Protein AF-H1VJK7-F1 (afdb_monomer)

Solvent-accessible surface area (backbone atoms only — not comparable to full-atom values): 4635 Å² total; per-residue (Å²): 140,86,82,92,79,91,74,90,54,63,100,80,78,60,74,81,87,72,80,56,63,78,79,70,68,75,74,79,93,60,53,72,67,27,60,73,69,38,31,48,92,92,44,70,61,81,64,99,38,76,65,58,51,50,51,55,58,48,49,55,58,53,53,62,75,75,108

Structure (mmCIF, N/CA/C/O backbone):
data_AF-H1VJK7-F1
#
_entry.id   AF-H1VJK7-F1
#
loop_
_atom_site.group_PDB
_atom_site.id
_atom_site.type_symbol
_atom_site.label_atom_id
_atom_site.label_alt_id
_atom_site.label_comp_id
_atom_site.label_asym_id
_atom_site.label_entity_id
_atom_site.label_seq_id
_atom_site.pdbx_PDB_ins_code
_atom_site.Cartn_x
_atom_site.Cartn_y
_atom_site.Cartn_z
_atom_site.occupancy
_atom_site.B_iso_or_equiv
_atom_site.auth_seq_id
_atom_site.auth_comp_id
_atom_site.auth_asym_id
_atom_site.auth_atom_id
_atom_site.pdbx_PDB_model_num
ATOM 1 N N . TYR A 1 1 ? 10.263 19.313 0.054 1.00 42.84 1 TYR A N 1
ATOM 2 C CA . TYR A 1 1 ? 11.488 18.498 -0.027 1.00 42.84 1 TYR A CA 1
ATOM 3 C C . TYR A 1 1 ? 11.807 18.294 -1.494 1.00 42.84 1 TYR A C 1
ATOM 5 O O . TYR A 1 1 ? 10.881 18.038 -2.250 1.00 42.84 1 TYR A O 1
ATOM 13 N N . THR A 1 2 ? 13.0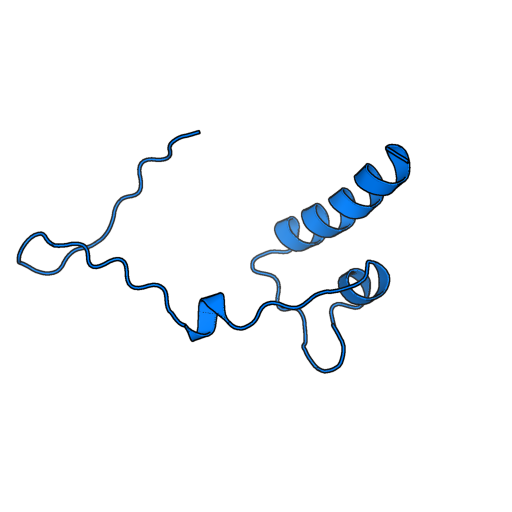70 18.450 -1.882 1.00 47.34 2 THR A N 1
ATOM 14 C CA . THR A 1 2 ? 13.557 18.219 -3.250 1.00 47.34 2 THR A CA 1
ATOM 15 C C . THR A 1 2 ? 14.644 17.162 -3.153 1.00 47.34 2 THR A C 1
ATOM 17 O O . THR A 1 2 ? 15.559 17.318 -2.346 1.00 47.34 2 THR A O 1
ATOM 20 N N . TYR A 1 3 ? 14.528 16.094 -3.936 1.00 48.19 3 TYR A N 1
ATOM 21 C CA . TYR A 1 3 ? 15.510 15.017 -3.993 1.00 48.19 3 TYR A CA 1
ATOM 22 C C . TYR A 1 3 ? 16.157 15.034 -5.378 1.00 48.19 3 TYR A C 1
ATOM 24 O O . TYR A 1 3 ? 15.454 15.135 -6.381 1.00 48.19 3 TYR A O 1
ATOM 32 N N . LEU A 1 4 ? 17.489 14.992 -5.426 1.00 61.06 4 LEU A N 1
ATOM 33 C CA . LEU A 1 4 ? 18.238 14.800 -6.667 1.00 61.06 4 LEU A CA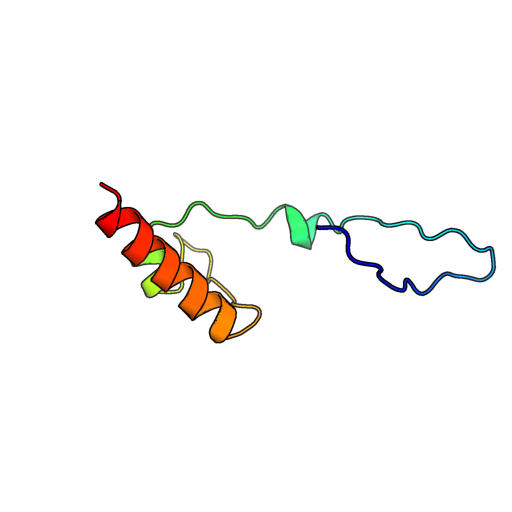 1
ATOM 34 C C . LEU A 1 4 ? 18.292 13.300 -6.950 1.00 61.06 4 LEU A C 1
ATOM 36 O O . LEU A 1 4 ? 18.709 12.535 -6.082 1.00 61.06 4 LEU A O 1
ATOM 40 N N . VAL A 1 5 ? 17.851 12.898 -8.138 1.00 70.31 5 VAL A N 1
ATOM 41 C CA . VAL A 1 5 ? 17.849 11.503 -8.587 1.00 70.31 5 VAL A CA 1
ATOM 42 C C . VAL A 1 5 ? 18.665 11.423 -9.869 1.00 70.31 5 VAL A C 1
ATOM 44 O O . VAL A 1 5 ? 18.525 12.274 -10.748 1.00 70.31 5 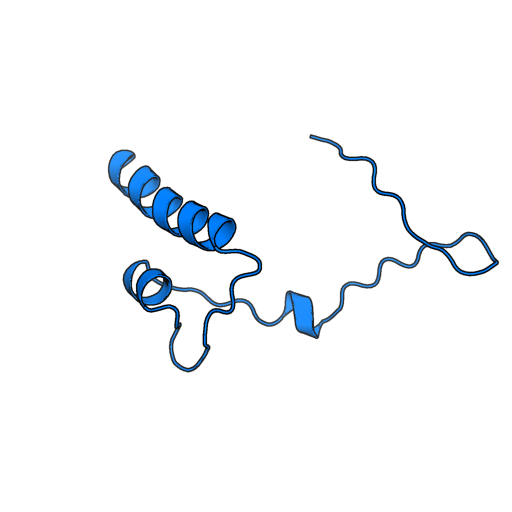VAL A O 1
ATOM 47 N N . GLU A 1 6 ? 19.543 10.429 -9.943 1.00 66.56 6 GLU A N 1
ATOM 48 C CA . GLU A 1 6 ? 20.330 10.125 -11.134 1.00 66.56 6 GLU A CA 1
ATOM 49 C C . GLU A 1 6 ? 1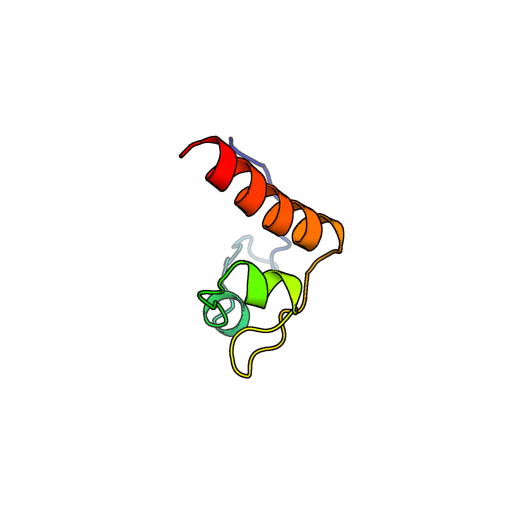9.502 9.230 -12.062 1.00 66.56 6 GLU A C 1
ATOM 51 O O . GLU A 1 6 ? 18.916 8.243 -11.620 1.00 66.56 6 GLU A O 1
ATOM 56 N N . VAL A 1 7 ? 19.415 9.612 -13.334 1.00 69.81 7 VAL A N 1
ATOM 57 C CA . VAL A 1 7 ? 18.677 8.884 -14.371 1.00 69.81 7 VAL A CA 1
ATOM 58 C C . VAL A 1 7 ? 19.657 8.463 -15.457 1.00 69.81 7 VAL A C 1
ATOM 60 O O . VAL A 1 7 ? 20.360 9.302 -16.022 1.00 69.81 7 VAL A O 1
ATOM 63 N N . GLU A 1 8 ? 19.721 7.163 -15.741 1.00 67.06 8 GLU A N 1
ATOM 64 C CA . GLU A 1 8 ? 20.492 6.649 -16.873 1.00 67.06 8 GLU A CA 1
ATOM 65 C C . GLU A 1 8 ? 19.814 7.102 -18.176 1.00 67.06 8 GLU A C 1
ATOM 67 O O . GLU A 1 8 ? 18.607 6.945 -18.350 1.00 67.06 8 GLU A O 1
ATOM 72 N N . THR A 1 9 ? 20.577 7.720 -19.083 1.00 67.00 9 THR A N 1
ATOM 73 C CA . THR A 1 9 ? 20.066 8.218 -20.372 1.00 67.00 9 THR A CA 1
ATOM 74 C C . THR A 1 9 ? 20.762 7.512 -21.524 1.00 67.00 9 THR A C 1
ATOM 76 O O . THR A 1 9 ? 21.950 7.198 -21.440 1.00 67.00 9 THR A O 1
ATOM 79 N N . GLU A 1 10 ? 20.041 7.285 -22.622 1.00 65.69 10 GLU A N 1
ATOM 80 C CA . GLU A 1 10 ? 20.660 6.839 -23.870 1.00 65.69 10 GLU A CA 1
ATOM 81 C C . GLU A 1 10 ? 21.533 7.954 -24.480 1.00 65.69 10 GLU A C 1
ATOM 83 O O . GLU A 1 10 ? 21.400 9.141 -24.151 1.00 65.69 10 GLU A O 1
ATOM 88 N N . ALA A 1 11 ? 22.458 7.576 -25.373 1.00 58.53 11 ALA A N 1
ATOM 89 C CA . ALA A 1 11 ? 23.417 8.485 -26.004 1.00 58.53 11 ALA A CA 1
ATOM 90 C C . ALA A 1 11 ? 22.701 9.625 -26.760 1.00 58.53 11 ALA A C 1
ATOM 92 O O . ALA A 1 11 ? 22.278 9.471 -27.903 1.00 58.53 11 ALA A O 1
ATOM 93 N N . GLY A 1 12 ? 22.559 10.777 -26.101 1.00 65.12 12 GLY A N 1
ATOM 94 C CA . GLY A 1 12 ? 21.747 11.897 -26.587 1.00 65.12 12 GLY A CA 1
ATOM 95 C C . GLY A 1 12 ? 21.204 12.817 -25.490 1.00 65.12 12 GLY A C 1
ATOM 96 O O . GLY A 1 12 ? 20.745 13.913 -25.799 1.00 65.12 12 GLY A O 1
ATOM 97 N N . GLY A 1 13 ? 21.305 12.424 -24.212 1.00 60.53 13 GLY A N 1
ATOM 98 C CA . GLY A 1 13 ? 21.137 13.333 -23.069 1.00 60.53 13 GLY A CA 1
ATOM 99 C C . GLY A 1 13 ? 19.693 13.724 -22.745 1.00 60.53 13 GLY A C 1
ATOM 100 O O . GLY A 1 13 ? 19.474 14.674 -21.994 1.00 60.53 13 GLY A O 1
ATOM 101 N N . ARG A 1 14 ? 18.703 13.009 -23.289 1.00 63.12 14 ARG A N 1
ATOM 102 C CA . ARG A 1 14 ? 17.294 13.184 -22.932 1.00 63.12 14 ARG A CA 1
ATOM 103 C C . ARG A 1 14 ? 16.859 12.042 -22.017 1.00 63.12 14 ARG A C 1
ATOM 105 O O . ARG A 1 14 ? 16.838 10.891 -22.432 1.00 63.12 14 ARG A O 1
ATOM 112 N N . ALA A 1 15 ? 16.526 12.378 -20.775 1.00 64.88 15 ALA A N 1
ATOM 113 C CA . ALA A 1 15 ? 15.828 11.474 -19.871 1.00 64.88 15 ALA A CA 1
ATOM 114 C C . ALA A 1 15 ? 14.328 11.568 -20.172 1.00 64.88 15 ALA A C 1
ATOM 116 O O . ALA A 1 15 ? 13.673 12.527 -19.761 1.00 64.88 15 ALA A O 1
ATOM 117 N N . ASP A 1 16 ? 13.791 10.611 -20.924 1.00 64.62 16 ASP A N 1
ATOM 118 C CA . ASP A 1 16 ? 12.346 10.477 -21.076 1.00 64.62 16 ASP A CA 1
ATOM 119 C C . ASP A 1 16 ? 11.809 9.703 -19.866 1.00 64.62 16 ASP A C 1
ATOM 121 O O . ASP A 1 16 ? 11.853 8.478 -19.805 1.00 64.62 16 ASP A O 1
ATOM 125 N N . VAL A 1 17 ? 11.336 10.445 -18.861 1.00 66.56 17 VAL A N 1
ATOM 126 C CA . VAL A 1 17 ? 10.635 9.873 -17.705 1.00 66.56 17 VAL A CA 1
ATOM 127 C C . VAL A 1 17 ? 9.227 9.505 -18.163 1.00 66.56 17 VAL A C 1
ATOM 129 O O . VAL A 1 17 ? 8.306 10.322 -18.107 1.00 66.56 17 VAL A O 1
ATOM 132 N N . VAL A 1 18 ? 9.079 8.290 -18.685 1.00 64.25 18 VAL A N 1
ATOM 133 C CA . VAL A 1 18 ? 7.776 7.713 -19.012 1.00 64.25 18 VAL A CA 1
ATOM 134 C C . VAL A 1 18 ? 7.308 6.936 -17.796 1.00 64.25 18 VAL A C 1
ATOM 136 O O . VAL A 1 18 ? 7.964 6.002 -17.349 1.00 64.25 18 VAL A O 1
ATOM 139 N N . VAL A 1 19 ? 6.181 7.366 -17.247 1.00 60.16 19 VAL A N 1
ATOM 140 C CA . VAL A 1 19 ? 5.481 6.622 -16.209 1.00 60.16 19 VAL A CA 1
ATOM 141 C C . VAL A 1 19 ? 4.892 5.370 -16.851 1.00 60.16 19 VAL A C 1
ATOM 143 O O . VAL A 1 19 ? 4.109 5.499 -17.794 1.00 60.16 19 VAL A O 1
ATOM 146 N N . ASP A 1 20 ? 5.271 4.190 -16.366 1.00 59.34 20 ASP A N 1
ATOM 147 C CA . ASP A 1 20 ? 4.678 2.930 -16.808 1.00 59.34 20 ASP A CA 1
ATOM 148 C C . ASP A 1 20 ? 3.187 2.902 -16.402 1.00 59.34 20 ASP A C 1
ATOM 150 O O . ASP A 1 20 ? 2.877 3.002 -15.207 1.00 59.34 20 ASP A O 1
ATOM 154 N N . PRO A 1 21 ? 2.244 2.814 -17.361 1.00 59.97 21 PRO A N 1
ATOM 155 C CA . PRO A 1 21 ? 0.818 2.743 -17.058 1.00 59.97 21 PRO A CA 1
ATOM 156 C C . PRO A 1 21 ? 0.465 1.549 -16.165 1.00 59.97 21 PRO A C 1
ATOM 158 O O . PRO A 1 21 ? -0.400 1.681 -15.304 1.00 59.97 21 PRO A O 1
ATOM 161 N N . GLU A 1 22 ? 1.155 0.411 -16.302 1.00 62.53 22 GLU A N 1
ATOM 162 C CA . GLU A 1 22 ? 0.901 -0.766 -15.462 1.00 62.53 22 GLU A CA 1
ATOM 163 C C . GLU A 1 22 ? 1.279 -0.504 -13.994 1.00 62.53 22 GLU A C 1
ATOM 165 O O . GLU A 1 22 ? 0.596 -0.978 -13.084 1.00 62.53 22 GLU A O 1
ATOM 170 N N . GLU A 1 23 ? 2.308 0.314 -13.748 1.00 55.38 23 GLU A N 1
ATOM 171 C CA . GLU A 1 23 ? 2.754 0.683 -12.398 1.00 55.38 23 GLU A CA 1
ATOM 172 C C . GLU A 1 23 ? 1.827 1.726 -11.739 1.00 55.38 23 GLU A C 1
ATOM 174 O O . GLU A 1 23 ? 1.659 1.739 -10.519 1.00 55.38 23 GLU A O 1
ATOM 179 N N . HIS A 1 24 ? 1.170 2.584 -12.528 1.00 58.16 24 HIS A N 1
ATOM 180 C CA . HIS A 1 24 ? 0.335 3.678 -12.015 1.00 58.16 24 HIS A CA 1
ATOM 181 C C . HIS A 1 24 ? -1.177 3.426 -12.029 1.00 58.16 24 HIS A C 1
ATOM 183 O O . HIS A 1 24 ? -1.908 4.146 -11.345 1.00 58.16 24 HIS A O 1
ATOM 189 N N . GLU A 1 25 ? -1.670 2.438 -12.773 1.00 61.50 25 GLU A N 1
ATOM 190 C CA . GLU A 1 25 ? -3.110 2.170 -12.901 1.00 61.50 25 GLU A CA 1
ATOM 191 C C . GLU A 1 25 ? -3.628 1.105 -11.917 1.00 61.50 25 GLU A C 1
ATOM 193 O O . GLU A 1 25 ? -4.836 0.990 -11.713 1.00 61.50 25 GLU A O 1
ATOM 198 N N . ALA A 1 26 ? -2.743 0.376 -11.230 1.00 74.12 26 ALA A N 1
ATOM 199 C CA . ALA A 1 26 ? -3.100 -0.711 -10.312 1.00 74.12 26 ALA A CA 1
ATOM 200 C C . ALA A 1 26 ? -3.329 -0.266 -8.847 1.00 74.12 26 ALA A C 1
ATOM 202 O O . ALA A 1 26 ? -3.014 -0.997 -7.906 1.00 74.12 26 ALA A O 1
ATOM 203 N N . PHE A 1 27 ? -3.873 0.934 -8.618 1.00 81.25 27 PHE A N 1
ATOM 204 C CA . PHE A 1 27 ? -4.188 1.402 -7.263 1.00 81.25 27 PHE A CA 1
ATOM 205 C C . PHE A 1 27 ? -5.578 0.940 -6.801 1.00 81.25 27 PHE A C 1
ATOM 207 O O . PHE A 1 27 ? -6.543 0.911 -7.564 1.00 81.25 27 PHE A O 1
ATOM 214 N N . VAL A 1 28 ? -5.700 0.625 -5.510 1.00 88.69 28 VAL A N 1
ATOM 215 C CA . VAL A 1 28 ? -6.963 0.217 -4.882 1.00 88.69 28 VAL A CA 1
ATOM 216 C C . VAL A 1 28 ? -7.289 1.086 -3.674 1.00 88.69 28 VAL A C 1
ATOM 218 O O . VAL A 1 28 ? -6.404 1.586 -2.979 1.00 88.69 28 VAL A O 1
ATOM 221 N N . TRP A 1 29 ? -8.580 1.236 -3.395 1.00 91.94 29 TRP A N 1
ATOM 222 C CA . TRP A 1 29 ? -9.068 1.842 -2.160 1.00 91.94 29 TRP A CA 1
ATOM 223 C C . TRP A 1 29 ? -9.340 0.741 -1.141 1.00 91.94 29 TRP A C 1
ATOM 225 O O . TRP A 1 29 ? -10.404 0.132 -1.169 1.00 91.94 29 TRP A O 1
ATOM 235 N N . ALA A 1 30 ? -8.376 0.490 -0.259 1.00 92.25 30 ALA A N 1
ATOM 236 C CA . ALA A 1 30 ? -8.489 -0.532 0.775 1.00 92.25 30 ALA A CA 1
ATOM 237 C C . ALA A 1 30 ? -8.915 0.065 2.122 1.00 92.25 30 ALA A C 1
ATOM 239 O O . ALA A 1 30 ? -8.428 1.116 2.553 1.00 92.25 30 ALA A O 1
ATOM 240 N N . THR A 1 31 ? -9.793 -0.645 2.822 1.00 93.94 31 THR A N 1
ATOM 241 C CA . THR A 1 31 ? -10.043 -0.436 4.251 1.00 93.94 31 THR A CA 1
ATOM 242 C C . THR A 1 31 ? -8.859 -0.919 5.097 1.00 93.94 31 THR A C 1
ATOM 244 O O . THR A 1 31 ? -7.968 -1.622 4.621 1.00 93.94 31 THR A O 1
ATOM 247 N N . GLU A 1 32 ? -8.837 -0.565 6.386 1.00 94.25 32 GLU A N 1
ATOM 248 C CA . GLU A 1 32 ? -7.794 -1.046 7.303 1.00 94.25 32 GLU A CA 1
ATOM 249 C C . GLU A 1 32 ? -7.786 -2.577 7.424 1.00 94.25 32 GLU A C 1
ATOM 251 O O . GLU A 1 32 ? -6.716 -3.184 7.458 1.00 94.25 32 GLU A O 1
ATOM 256 N N . ASP A 1 33 ? -8.963 -3.205 7.462 1.00 95.38 33 ASP A N 1
ATOM 257 C CA . ASP A 1 33 ? -9.084 -4.661 7.564 1.00 95.38 33 ASP A CA 1
ATOM 258 C C . ASP A 1 33 ? -8.561 -5.352 6.298 1.00 95.38 33 ASP A C 1
ATOM 260 O O . ASP A 1 33 ? -7.841 -6.345 6.389 1.00 95.38 33 ASP A O 1
ATOM 264 N N . GLU A 1 34 ? -8.834 -4.784 5.122 1.00 95.44 34 GLU A N 1
ATOM 265 C CA . GLU A 1 34 ? -8.297 -5.250 3.836 1.00 95.44 34 GLU A CA 1
ATOM 266 C C . GLU A 1 34 ? -6.774 -5.083 3.751 1.00 95.44 34 GLU A C 1
ATOM 268 O O . GLU A 1 34 ? -6.057 -6.016 3.376 1.00 95.44 34 GLU A O 1
ATOM 273 N N . ALA A 1 35 ? -6.249 -3.936 4.196 1.00 93.94 35 ALA A N 1
ATOM 274 C CA . ALA A 1 35 ? -4.810 -3.700 4.277 1.00 93.94 35 ALA A CA 1
ATOM 275 C C . ALA A 1 35 ? -4.116 -4.694 5.228 1.00 93.94 35 ALA A C 1
ATOM 277 O O . ALA A 1 35 ? -3.037 -5.205 4.917 1.00 93.94 35 ALA A O 1
ATOM 278 N N . ARG A 1 36 ? -4.742 -5.030 6.367 1.00 93.75 36 ARG A N 1
ATOM 279 C CA . ARG A 1 36 ? -4.240 -6.057 7.301 1.00 93.75 36 ARG A CA 1
ATOM 280 C C . ARG A 1 36 ? -4.312 -7.462 6.711 1.00 93.75 36 ARG A C 1
ATOM 282 O O . ARG A 1 36 ? -3.372 -8.235 6.900 1.00 93.75 36 ARG A O 1
ATOM 289 N N . ALA A 1 37 ? -5.395 -7.772 6.001 1.00 94.12 37 ALA A N 1
ATOM 290 C CA . ALA A 1 37 ? -5.601 -9.045 5.316 1.00 94.12 37 ALA A CA 1
ATOM 291 C C . ALA A 1 37 ? -4.694 -9.226 4.087 1.00 94.12 37 ALA A C 1
ATOM 293 O O . ALA A 1 37 ? -4.586 -10.339 3.577 1.00 94.12 37 ALA A O 1
ATOM 294 N N . GLY A 1 38 ? -4.042 -8.156 3.616 1.00 93.31 38 GLY A N 1
ATOM 295 C CA . GLY A 1 38 ? -3.161 -8.189 2.449 1.00 93.31 38 GLY A CA 1
ATOM 296 C C . GLY A 1 38 ? -3.915 -8.347 1.128 1.00 93.31 38 GLY A C 1
ATOM 297 O O . GLY A 1 38 ? -3.340 -8.824 0.153 1.00 93.31 38 GLY A O 1
ATOM 298 N N . ARG A 1 39 ? -5.202 -7.986 1.085 1.00 94.25 39 ARG A N 1
ATOM 299 C CA . ARG A 1 39 ? -6.033 -8.067 -0.123 1.00 94.25 39 ARG A CA 1
ATOM 300 C C . ARG A 1 39 ? -7.144 -7.026 -0.111 1.00 94.25 39 ARG A C 1
ATOM 302 O O . ARG A 1 39 ? -7.715 -6.760 0.939 1.00 94.25 39 ARG A O 1
ATOM 309 N N . CYS A 1 40 ? -7.495 -6.514 -1.284 1.00 94.38 40 CYS A N 1
ATOM 310 C CA . CYS A 1 40 ? -8.626 -5.616 -1.508 1.00 94.38 40 CYS A CA 1
ATOM 311 C C . CYS A 1 40 ? -9.512 -6.217 -2.605 1.00 94.38 40 CYS A C 1
ATOM 313 O O . CYS A 1 40 ? -9.127 -6.241 -3.775 1.00 94.38 40 CYS A O 1
ATOM 315 N N . GLY A 1 41 ? -10.671 -6.766 -2.231 1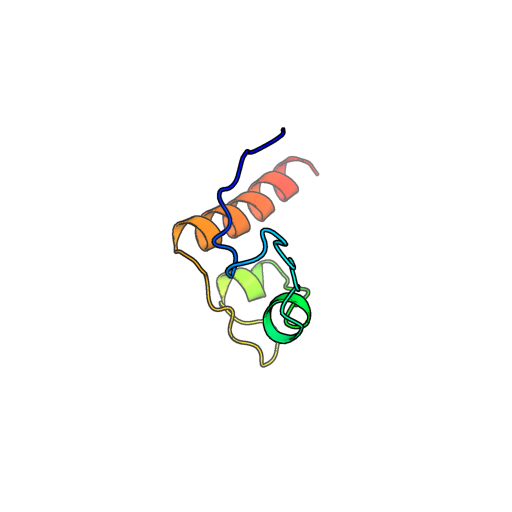.00 91.31 41 GLY A N 1
ATOM 316 C CA . GLY A 1 41 ? -11.461 -7.604 -3.140 1.00 91.31 41 GLY A CA 1
ATOM 317 C C . GLY A 1 41 ? -10.650 -8.802 -3.650 1.00 91.31 41 GLY A C 1
ATOM 318 O O . GLY A 1 41 ? -10.228 -9.648 -2.853 1.00 91.31 41 GLY A O 1
ATOM 319 N N . ASP A 1 42 ? -10.429 -8.852 -4.964 1.00 92.19 42 ASP A N 1
ATOM 320 C CA . ASP A 1 42 ? -9.656 -9.896 -5.653 1.00 92.19 42 ASP A CA 1
ATOM 321 C C . ASP A 1 42 ? -8.187 -9.510 -5.902 1.00 92.19 42 ASP A C 1
ATOM 323 O O . ASP A 1 42 ? -7.413 -10.313 -6.420 1.00 92.19 42 ASP A O 1
ATOM 327 N N . VAL A 1 43 ? -7.779 -8.298 -5.510 1.00 90.38 43 VAL A N 1
ATOM 328 C CA . V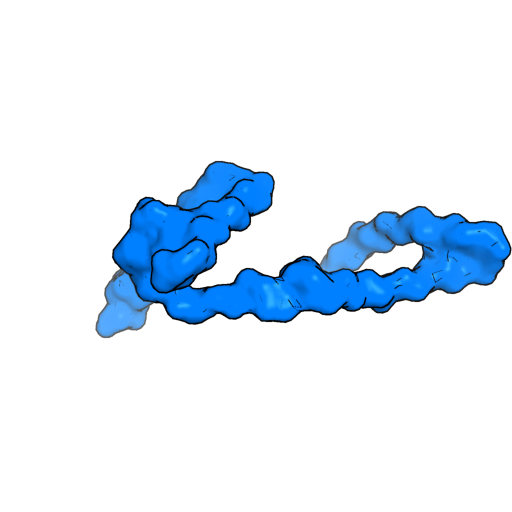AL A 1 43 ? -6.400 -7.820 -5.653 1.00 90.38 43 VAL A CA 1
ATOM 329 C C . VAL A 1 43 ? -5.597 -8.206 -4.416 1.00 90.38 43 VAL A C 1
ATOM 331 O O . VAL A 1 43 ? -5.956 -7.834 -3.297 1.00 90.38 43 VAL A O 1
ATOM 334 N N . VAL A 1 44 ? -4.497 -8.934 -4.609 1.00 92.69 44 VAL A N 1
ATOM 335 C CA . VAL A 1 44 ? -3.504 -9.192 -3.557 1.00 92.69 44 VAL A CA 1
ATOM 336 C C . VAL A 1 44 ? -2.597 -7.972 -3.442 1.00 92.69 44 VAL A C 1
ATOM 338 O O . VAL A 1 44 ? -2.071 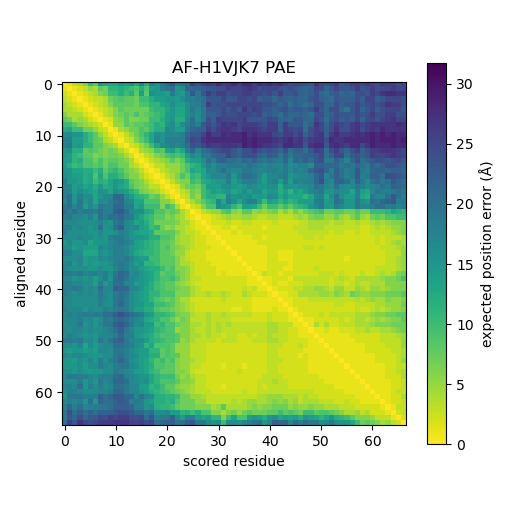-7.496 -4.443 1.00 92.69 44 VAL A O 1
ATOM 341 N N . LEU A 1 45 ? -2.428 -7.460 -2.224 1.00 91.12 45 LEU A N 1
ATOM 342 C CA . LEU A 1 45 ? -1.547 -6.328 -1.959 1.00 91.12 45 LEU A CA 1
ATOM 343 C C . LEU A 1 45 ? -0.113 -6.843 -1.850 1.00 91.12 45 LEU A C 1
ATOM 345 O O . LEU A 1 45 ? 0.285 -7.343 -0.794 1.00 91.12 45 LEU A O 1
ATOM 349 N N . ASP A 1 46 ? 0.636 -6.740 -2.947 1.00 88.50 46 ASP A N 1
ATOM 350 C CA . ASP A 1 46 ? 2.072 -6.993 -2.939 1.00 88.50 46 ASP A CA 1
ATOM 351 C C . ASP A 1 46 ? 2.809 -5.747 -2.440 1.00 88.50 46 ASP A C 1
ATOM 353 O O . ASP A 1 46 ? 2.626 -4.641 -2.953 1.00 88.50 46 ASP A O 1
ATOM 357 N N . TRP A 1 47 ? 3.595 -5.911 -1.380 1.00 87.62 47 TRP A N 1
ATOM 358 C CA . TRP A 1 47 ? 4.259 -4.797 -0.711 1.00 87.62 47 TRP A CA 1
ATOM 359 C C . TRP A 1 47 ? 5.694 -4.698 -1.199 1.00 87.62 47 TRP A C 1
ATOM 361 O O . TRP A 1 47 ? 6.445 -5.667 -1.135 1.00 87.62 47 TRP A O 1
ATOM 371 N N . THR A 1 48 ? 6.126 -3.493 -1.567 1.00 85.69 48 THR A N 1
ATOM 372 C CA . THR A 1 48 ? 7.515 -3.235 -1.971 1.00 85.69 48 THR A CA 1
ATOM 373 C C . THR A 1 48 ? 8.505 -3.605 -0.857 1.00 85.69 48 THR A C 1
ATOM 375 O O . THR A 1 48 ? 9.642 -3.986 -1.119 1.00 85.69 48 THR A O 1
ATOM 378 N N . SER A 1 49 ? 8.091 -3.483 0.410 1.00 89.56 49 SER A N 1
ATOM 379 C CA . SER A 1 49 ? 8.836 -3.985 1.570 1.00 89.56 49 SER A CA 1
ATOM 380 C C . SER A 1 49 ? 7.924 -4.178 2.784 1.00 89.56 49 SER A C 1
ATOM 382 O O . SER A 1 49 ? 6.884 -3.530 2.903 1.00 89.56 49 SER A O 1
ATOM 384 N N . GLU A 1 50 ? 8.354 -4.990 3.754 1.00 91.88 50 GLU A N 1
ATOM 385 C CA . GLU A 1 50 ? 7.613 -5.147 5.018 1.00 91.88 50 GLU A CA 1
ATOM 386 C C . GLU A 1 50 ? 7.504 -3.821 5.793 1.00 91.88 50 GLU A C 1
ATOM 388 O O . GLU A 1 50 ? 6.489 -3.548 6.428 1.00 91.88 50 GLU A O 1
ATOM 393 N N . ASN A 1 51 ? 8.512 -2.947 5.695 1.00 94.44 51 ASN A N 1
ATOM 394 C CA . ASN A 1 51 ? 8.464 -1.628 6.330 1.00 94.44 51 ASN A CA 1
ATOM 395 C C . ASN A 1 51 ? 7.343 -0.761 5.746 1.00 94.44 51 ASN A C 1
ATOM 397 O O . ASN A 1 51 ? 6.608 -0.135 6.504 1.00 94.44 51 ASN A O 1
ATOM 401 N N . GLN A 1 52 ? 7.161 -0.782 4.421 1.00 92.12 52 GLN A N 1
ATOM 402 C CA . GLN A 1 52 ? 6.070 -0.063 3.759 1.00 92.12 52 GLN A CA 1
ATOM 403 C C . GLN A 1 52 ? 4.705 -0.547 4.268 1.00 92.12 52 GLN A C 1
ATOM 405 O O . GLN A 1 52 ? 3.849 0.271 4.608 1.00 92.12 52 GLN A O 1
ATOM 410 N N . ARG A 1 53 ? 4.521 -1.867 4.396 1.00 93.69 53 ARG A N 1
ATOM 411 C CA . ARG A 1 53 ? 3.305 -2.453 4.974 1.00 93.69 53 ARG A CA 1
ATOM 412 C C . ARG A 1 53 ? 3.060 -1.952 6.399 1.00 93.69 53 ARG A C 1
ATOM 414 O O . ARG A 1 53 ? 1.956 -1.514 6.724 1.00 93.69 53 ARG A O 1
ATOM 421 N N . LEU A 1 54 ? 4.082 -1.998 7.254 1.00 95.38 54 LEU A N 1
ATOM 422 C CA . LEU A 1 54 ? 3.984 -1.542 8.644 1.00 95.38 54 LEU A CA 1
ATOM 423 C C . LEU A 1 54 ? 3.669 -0.046 8.744 1.00 95.38 54 LEU A C 1
ATOM 425 O O . LEU A 1 54 ? 2.861 0.349 9.588 1.00 95.38 54 LEU A O 1
ATOM 429 N N . ASP A 1 55 ? 4.260 0.778 7.881 1.00 95.12 55 ASP A N 1
ATOM 430 C CA . ASP A 1 55 ? 4.008 2.218 7.839 1.00 95.12 55 ASP A CA 1
ATOM 431 C C . ASP A 1 55 ? 2.556 2.529 7.455 1.00 95.12 55 ASP A C 1
ATOM 433 O O . ASP A 1 55 ? 1.915 3.361 8.106 1.00 95.12 55 ASP A O 1
ATOM 437 N N . VAL A 1 56 ? 1.994 1.811 6.475 1.00 93.56 56 VAL A N 1
ATOM 438 C CA . VAL A 1 56 ? 0.576 1.937 6.100 1.00 93.56 56 VAL A CA 1
ATOM 439 C C . VAL A 1 56 ? -0.340 1.557 7.264 1.00 93.56 56 VAL A C 1
ATOM 441 O O . VAL A 1 56 ? -1.243 2.319 7.614 1.00 93.56 56 VAL A O 1
ATOM 444 N N . LEU A 1 57 ? -0.082 0.430 7.936 1.00 94.31 57 LEU A N 1
ATOM 445 C CA . LEU A 1 57 ? -0.870 0.016 9.104 1.00 94.31 57 LEU A CA 1
ATOM 446 C C . LEU A 1 57 ? -0.773 1.028 10.255 1.00 94.31 57 LEU A C 1
ATOM 448 O O . LEU A 1 57 ? -1.768 1.346 10.908 1.00 94.31 57 LEU A O 1
ATOM 452 N N . LYS A 1 58 ? 0.415 1.590 10.484 1.00 95.38 58 LYS A N 1
ATOM 453 C CA . LYS A 1 58 ? 0.637 2.621 11.501 1.00 95.38 58 LYS A CA 1
ATOM 454 C C . LYS A 1 58 ? -0.096 3.924 11.177 1.00 95.38 58 LYS A C 1
ATOM 456 O O . LYS A 1 58 ? -0.549 4.606 12.098 1.00 95.38 58 LYS A O 1
ATOM 461 N N . ALA A 1 59 ? -0.240 4.277 9.901 1.00 93.81 59 ALA A N 1
ATOM 462 C CA . ALA A 1 59 ? -0.978 5.467 9.489 1.00 93.81 59 ALA A CA 1
ATOM 463 C C . ALA A 1 59 ? -2.463 5.393 9.891 1.00 93.81 59 ALA A C 1
ATOM 465 O O . ALA A 1 59 ? -2.995 6.383 10.400 1.00 93.81 59 ALA A O 1
ATOM 466 N N . PHE A 1 60 ? -3.104 4.223 9.766 1.00 93.25 60 PHE A N 1
ATOM 467 C CA . PHE A 1 60 ? -4.477 4.007 10.249 1.00 93.25 60 PHE A CA 1
ATOM 468 C C . PHE A 1 60 ? -4.603 4.235 11.763 1.00 93.25 60 PHE A C 1
ATOM 470 O O . PHE A 1 60 ? -5.508 4.940 12.216 1.00 93.25 60 PHE A O 1
ATOM 477 N N . GLU A 1 61 ? -3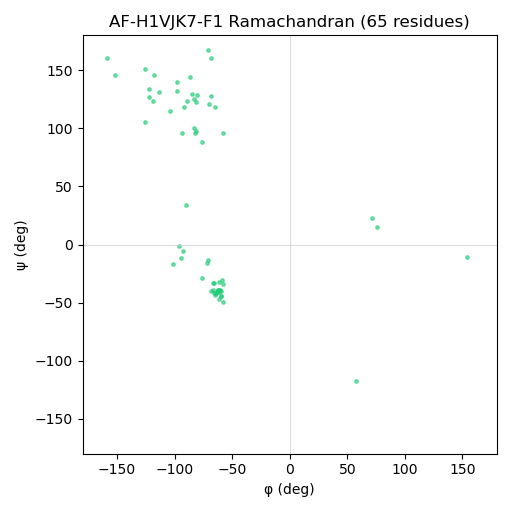.653 3.722 12.549 1.00 92.88 61 GLU A N 1
ATOM 478 C CA . GLU A 1 61 ? -3.615 3.936 14.003 1.00 92.88 61 GLU A CA 1
ATOM 479 C C . GLU A 1 61 ? -3.463 5.420 14.370 1.00 92.88 61 GLU A C 1
ATOM 481 O O . GLU A 1 61 ? -4.116 5.924 15.288 1.00 92.88 61 GLU A O 1
ATOM 486 N N . ILE A 1 62 ? -2.614 6.155 13.645 1.00 93.25 62 ILE A N 1
ATOM 487 C CA . ILE A 1 62 ? -2.431 7.598 13.850 1.00 93.25 62 ILE A CA 1
ATOM 488 C C . ILE A 1 62 ? -3.711 8.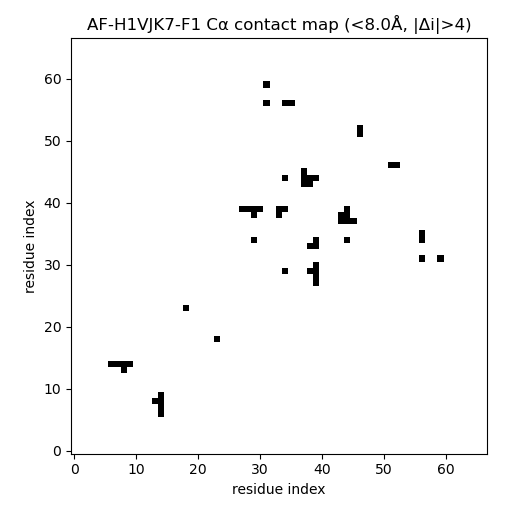364 13.492 1.00 93.25 62 ILE A C 1
ATOM 490 O O . ILE A 1 62 ? -4.093 9.282 14.219 1.00 93.25 62 ILE A O 1
ATOM 494 N N . ALA A 1 63 ? -4.387 7.993 12.402 1.00 90.62 63 ALA A N 1
ATOM 495 C CA . ALA A 1 63 ? -5.634 8.624 11.977 1.00 90.62 63 ALA A CA 1
ATOM 496 C C . ALA A 1 63 ? -6.759 8.430 13.008 1.00 90.62 63 ALA A C 1
ATOM 498 O O . ALA A 1 63 ? -7.472 9.386 13.311 1.00 90.62 63 ALA A O 1
ATOM 499 N N . LYS A 1 64 ? -6.865 7.241 13.619 1.00 89.19 64 LYS A N 1
ATOM 500 C CA . LYS A 1 64 ? -7.812 6.969 14.716 1.00 89.19 64 LYS A CA 1
ATOM 501 C C . LYS A 1 64 ? -7.581 7.869 15.930 1.00 89.19 64 LYS A C 1
ATOM 503 O O . LYS A 1 64 ? -8.542 8.354 16.508 1.00 89.19 64 LYS A O 1
ATOM 508 N N . LYS A 1 65 ? -6.320 8.128 16.294 1.00 85.12 65 LYS A N 1
ATOM 509 C CA . LYS A 1 65 ? -5.960 8.992 17.438 1.00 85.12 65 LYS A CA 1
ATOM 510 C C . LYS A 1 65 ? -6.219 10.483 17.206 1.00 85.12 65 LYS A C 1
ATOM 512 O O . LYS A 1 65 ? -6.173 11.256 18.156 1.00 85.12 65 LYS A O 1
ATOM 517 N N . ARG A 1 66 ? -6.408 10.897 15.951 1.00 74.00 66 ARG A N 1
ATOM 518 C CA . ARG A 1 66 ? -6.672 12.292 15.558 1.00 74.00 66 ARG A CA 1
ATOM 519 C C . ARG A 1 66 ? -8.162 12.627 15.460 1.00 74.00 66 ARG A C 1
ATOM 521 O O . ARG A 1 66 ? -8.483 13.784 15.198 1.00 74.00 66 ARG A O 1
ATOM 528 N N . ARG A 1 67 ? -9.032 11.631 15.612 1.00 56.12 67 ARG A N 1
ATOM 529 C CA . ARG A 1 67 ? -10.489 11.758 15.578 1.00 56.12 67 ARG A CA 1
ATOM 530 C C . ARG A 1 67 ? -11.043 11.881 16.990 1.00 56.12 67 ARG A C 1
ATOM 532 O O . ARG A 1 67 ? -12.057 12.594 17.125 1.00 56.12 67 ARG A O 1
#

Organism: Colletotrichum higginsianum (strain IMI 349063) (NCBI:txid759273)

Secondary structure (DSSP, 8-state):
----------TTS----PPPHHHHH------HHHHHHTEETTEE---S-HHHHHHHHHHHHHHHHT-

Sequence (67 aa):
YTYLVEVETEAGGRADVVVDPEEHEAFVWATEDEARAGRCGDVVLDWTSENQRLDVLKAFEIAKKRR

Mean predicted aligned error: 10.96 Å

pLDDT: mean 79.47, std 15.74, range [42.84, 95.44]

Foldseek 3Di:
DDDDDDDDDDDPPDDPPDDDCVVVVPDDDDDLVCLVVQHDVPRGNDDPDPVRSVVVNVVVVVVVVVD

Radius of gyration: 17.16 Å; Cα contacts (8 Å, |Δi|>4): 28; chains: 1; bounding box: 35×28×44 Å